Protein AF-A0A7C6PBS0-F1 (afdb_monomer_lite)

Secondary structure (DSSP, 8-state):
--SHHHHHHHHHHHHTT-EEEEEEETTTEEEEEEE--S--

pLDDT: mean 93.4, std 8.04, range [61.56, 97.5]

Structure (mmCIF, N/CA/C/O backbone):
data_AF-A0A7C6PBS0-F1
#
_entry.id   AF-A0A7C6PBS0-F1
#
loop_
_atom_site.group_PDB
_atom_site.id
_atom_site.type_symbol
_atom_site.label_atom_id
_atom_site.label_alt_id
_atom_site.label_comp_id
_atom_site.label_asym_id
_atom_site.label_entity_id
_atom_site.label_seq_id
_atom_site.pdbx_PDB_ins_code
_atom_site.Cartn_x
_atom_site.Cartn_y
_atom_site.Cartn_z
_atom_site.occupancy
_atom_site.B_iso_or_equiv
_atom_site.auth_seq_id
_atom_site.auth_comp_id
_atom_site.auth_asym_id
_atom_site.auth_atom_id
_atom_site.pdbx_PDB_model_num
ATOM 1 N N . GLY A 1 1 ? -4.953 -12.970 12.938 1.00 62.25 1 GLY A N 1
ATOM 2 C CA . GLY A 1 1 ? -4.187 -13.097 11.681 1.00 62.25 1 GLY A CA 1
ATOM 3 C C . GLY A 1 1 ? -2.722 -12.843 11.967 1.00 62.25 1 GLY A C 1
ATOM 4 O O . GLY A 1 1 ? -2.430 -12.117 12.902 1.00 62.25 1 GLY A O 1
ATOM 5 N N . THR A 1 2 ? -1.812 -13.434 11.200 1.00 86.00 2 THR A N 1
ATOM 6 C CA . THR A 1 2 ? -0.353 -13.426 11.447 1.00 86.00 2 THR A CA 1
ATOM 7 C C . THR A 1 2 ? 0.360 -12.115 11.087 1.00 86.00 2 THR A C 1
ATOM 9 O O . THR A 1 2 ? 1.576 -12.042 11.198 1.00 86.00 2 THR A O 1
ATOM 12 N N . GLY A 1 3 ? -0.361 -11.087 10.624 1.00 85.56 3 GLY A N 1
ATOM 13 C CA . GLY A 1 3 ? 0.232 -9.799 10.229 1.00 85.56 3 GLY A CA 1
ATOM 14 C C . GLY A 1 3 ? 0.980 -9.811 8.888 1.00 85.56 3 GLY A C 1
ATOM 15 O O . GLY A 1 3 ? 1.509 -8.786 8.479 1.00 85.56 3 GLY A O 1
ATOM 16 N N . LEU A 1 4 ? 0.986 -10.938 8.169 1.00 91.81 4 LEU A N 1
ATOM 17 C CA . LEU A 1 4 ? 1.761 -11.107 6.931 1.00 91.81 4 LEU A CA 1
ATOM 18 C C . LEU A 1 4 ? 1.235 -10.284 5.746 1.00 91.81 4 LEU A C 1
ATOM 20 O O . LEU A 1 4 ? 2.012 -9.896 4.882 1.00 91.81 4 LEU A O 1
ATOM 24 N N . GLY A 1 5 ? -0.070 -10.001 5.699 1.00 92.75 5 GLY A N 1
ATOM 25 C CA . GLY A 1 5 ? -0.697 -9.374 4.531 1.00 92.75 5 GLY A CA 1
ATOM 26 C C . GLY A 1 5 ? -0.102 -8.008 4.181 1.00 92.75 5 GLY A C 1
ATOM 27 O O . GLY A 1 5 ? 0.330 -7.798 3.053 1.00 92.75 5 GLY A O 1
ATOM 28 N N . LEU A 1 6 ? -0.020 -7.096 5.153 1.00 93.56 6 LEU A N 1
ATOM 29 C CA . LEU A 1 6 ? 0.501 -5.748 4.906 1.00 93.56 6 LEU A CA 1
ATOM 30 C C . LEU A 1 6 ? 2.017 -5.744 4.665 1.00 93.56 6 LEU A C 1
ATOM 32 O O . LEU A 1 6 ? 2.503 -4.916 3.900 1.00 93.56 6 LEU A O 1
ATOM 36 N N . ALA A 1 7 ? 2.750 -6.686 5.269 1.00 92.94 7 ALA A N 1
ATOM 37 C CA . ALA A 1 7 ? 4.182 -6.848 5.026 1.00 92.94 7 ALA A CA 1
ATOM 38 C C . ALA A 1 7 ? 4.459 -7.206 3.556 1.00 92.94 7 ALA A C 1
ATOM 40 O O . ALA A 1 7 ? 5.254 -6.532 2.907 1.00 92.94 7 ALA A O 1
ATOM 41 N N . ILE A 1 8 ? 3.722 -8.179 3.008 1.00 95.88 8 ILE A N 1
ATOM 42 C CA . ILE A 1 8 ? 3.822 -8.570 1.593 1.00 95.88 8 ILE A CA 1
ATOM 43 C C . ILE A 1 8 ? 3.446 -7.397 0.679 1.00 95.88 8 ILE A C 1
ATOM 45 O O . ILE A 1 8 ? 4.141 -7.118 -0.294 1.00 95.88 8 ILE A O 1
ATOM 49 N N . VAL A 1 9 ? 2.362 -6.678 0.990 1.00 96.06 9 VAL A N 1
ATOM 50 C CA . VAL A 1 9 ? 1.938 -5.519 0.187 1.00 96.06 9 VAL A CA 1
ATOM 51 C C . VAL A 1 9 ? 3.006 -4.423 0.190 1.00 96.06 9 VAL A C 1
ATOM 53 O O . VAL A 1 9 ? 3.317 -3.893 -0.871 1.00 96.06 9 VAL A O 1
ATOM 56 N N . LYS A 1 10 ? 3.603 -4.105 1.345 1.00 95.25 10 LYS A N 1
ATOM 57 C CA . LYS A 1 10 ? 4.670 -3.100 1.448 1.00 95.25 10 LYS A CA 1
ATOM 58 C C . LYS A 1 10 ? 5.867 -3.459 0.569 1.00 95.25 10 LYS A C 1
ATOM 60 O O . LYS A 1 10 ? 6.315 -2.614 -0.200 1.00 95.25 10 LYS A O 1
ATOM 65 N N . GLU A 1 11 ? 6.334 -4.706 0.634 1.00 96.69 11 GLU A N 1
ATOM 66 C CA . GLU A 1 11 ? 7.434 -5.186 -0.213 1.00 96.69 11 GLU A CA 1
A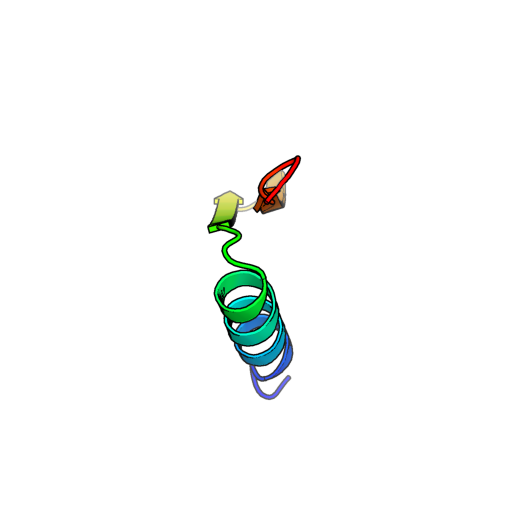TOM 67 C C . GLU A 1 11 ? 7.098 -5.063 -1.705 1.00 96.69 11 GLU A C 1
ATOM 69 O O . GLU A 1 11 ? 7.906 -4.564 -2.487 1.00 96.69 11 GLU A O 1
ATOM 74 N N . LEU A 1 12 ? 5.885 -5.456 -2.109 1.00 97.00 12 LEU A N 1
ATOM 75 C CA . LEU A 1 12 ? 5.438 -5.338 -3.497 1.00 97.00 12 LEU A CA 1
ATOM 76 C C . LEU A 1 12 ? 5.389 -3.881 -3.963 1.00 97.00 12 LEU A C 1
ATOM 78 O O . LEU A 1 12 ? 5.830 -3.583 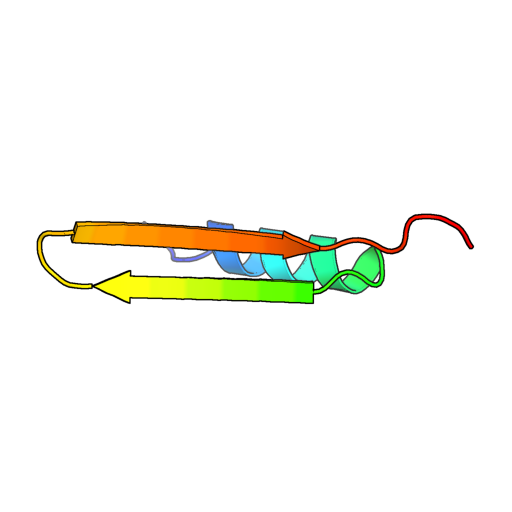-5.070 1.00 97.00 12 LEU A O 1
ATOM 82 N N . VAL A 1 13 ? 4.876 -2.969 -3.140 1.00 97.19 13 VAL 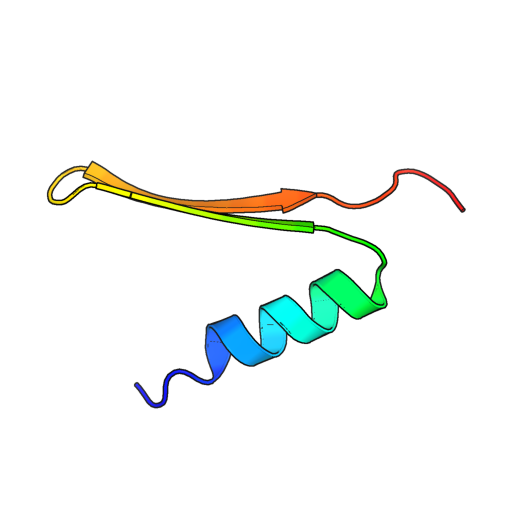A N 1
ATOM 83 C CA . VAL A 1 13 ? 4.792 -1.544 -3.480 1.00 97.19 13 VAL A CA 1
ATOM 84 C C . VAL A 1 13 ? 6.187 -0.942 -3.659 1.00 97.19 13 VAL A C 1
ATOM 86 O O . VAL A 1 13 ? 6.446 -0.295 -4.675 1.00 97.19 13 VAL A O 1
ATOM 89 N N . GLU A 1 14 ? 7.110 -1.226 -2.739 1.00 95.88 14 GLU A N 1
ATOM 90 C CA . GLU A 1 14 ? 8.500 -0.758 -2.805 1.00 95.88 14 GLU A CA 1
ATOM 91 C C . GLU A 1 14 ? 9.232 -1.291 -4.049 1.00 95.88 14 GLU A C 1
ATOM 93 O O . GLU A 1 14 ? 9.920 -0.532 -4.736 1.00 95.88 14 GLU A O 1
ATOM 98 N N . LEU A 1 15 ? 9.029 -2.566 -4.409 1.00 96.75 15 LEU A N 1
ATOM 99 C CA . LEU A 1 15 ? 9.591 -3.169 -5.627 1.00 96.75 15 LEU A CA 1
ATOM 100 C C . LEU A 1 15 ? 9.139 -2.457 -6.912 1.00 96.75 15 LEU A C 1
ATOM 102 O O . LEU A 1 15 ? 9.910 -2.350 -7.867 1.00 96.75 15 LEU A O 1
ATOM 106 N N . HIS A 1 16 ? 7.912 -1.937 -6.932 1.00 96.00 16 HIS A N 1
ATOM 107 C CA . HIS A 1 16 ? 7.365 -1.166 -8.052 1.00 96.00 16 HIS A CA 1
ATOM 108 C C . HIS A 1 16 ? 7.678 0.335 -7.956 1.00 96.00 16 HIS A C 1
ATOM 110 O O . HIS A 1 16 ? 7.129 1.124 -8.725 1.00 96.00 16 HIS A O 1
ATOM 116 N N . LYS A 1 17 ? 8.577 0.742 -7.045 1.00 96.31 17 LYS A N 1
ATOM 117 C CA . LYS A 1 17 ? 8.924 2.146 -6.762 1.00 96.31 17 LYS A CA 1
ATOM 118 C C . LYS A 1 17 ? 7.718 2.996 -6.348 1.00 96.31 17 LYS A C 1
ATOM 120 O O . LYS A 1 17 ? 7.705 4.203 -6.584 1.00 96.31 17 LYS A O 1
ATOM 125 N N . GLY A 1 18 ? 6.698 2.357 -5.787 1.00 96.12 18 GLY A N 1
ATOM 126 C CA . GLY A 1 18 ? 5.533 3.023 -5.233 1.00 96.12 18 GLY A CA 1
ATOM 127 C C . GLY A 1 18 ? 5.725 3.418 -3.771 1.00 96.12 18 GLY A C 1
ATOM 128 O O . GLY A 1 18 ? 6.742 3.110 -3.146 1.00 96.12 18 GLY A O 1
ATOM 129 N N . SER A 1 19 ? 4.712 4.075 -3.222 1.00 96.88 19 SER A N 1
ATOM 130 C CA . SER A 1 19 ? 4.594 4.432 -1.808 1.00 96.88 19 SER A CA 1
ATOM 131 C C . SER A 1 19 ? 3.311 3.830 -1.223 1.00 96.88 19 SER A C 1
ATOM 133 O O . SER A 1 19 ? 2.337 3.581 -1.937 1.00 96.88 19 SER A O 1
ATOM 135 N N . ILE A 1 20 ? 3.313 3.570 0.086 1.00 96.44 20 ILE A N 1
ATOM 136 C CA . ILE A 1 20 ? 2.133 3.116 0.828 1.00 96.44 20 ILE A CA 1
ATOM 137 C C . ILE A 1 20 ? 1.951 3.966 2.085 1.00 96.44 20 ILE A C 1
ATOM 139 O O . ILE A 1 20 ? 2.902 4.193 2.833 1.00 96.44 20 ILE A O 1
ATOM 143 N N . ALA A 1 21 ? 0.721 4.411 2.330 1.00 96.50 21 ALA A N 1
ATOM 144 C CA . ALA A 1 21 ? 0.317 5.140 3.525 1.00 96.50 21 ALA A CA 1
ATOM 145 C C . ALA A 1 21 ? -0.914 4.483 4.156 1.00 96.50 21 ALA A C 1
ATOM 147 O O . ALA A 1 21 ? -1.776 3.948 3.458 1.00 96.50 21 ALA A O 1
ATOM 148 N N . VAL A 1 22 ? -0.995 4.525 5.485 1.00 95.75 22 VAL A N 1
ATOM 149 C CA . VAL A 1 22 ? -2.112 3.961 6.247 1.00 95.75 22 VAL A CA 1
ATOM 150 C C . VAL A 1 22 ? -2.625 5.012 7.213 1.00 95.75 22 VAL A C 1
ATOM 152 O O . VAL A 1 22 ? -1.864 5.546 8.018 1.00 95.75 22 VAL A O 1
ATOM 155 N N . TRP A 1 23 ? -3.926 5.258 7.155 1.00 96.81 23 TRP A N 1
ATOM 156 C CA . TRP A 1 23 ? -4.641 6.157 8.046 1.00 96.81 23 TRP A CA 1
ATOM 157 C C . TRP A 1 23 ? -5.753 5.378 8.727 1.00 96.81 23 TRP A C 1
ATOM 159 O O . TRP A 1 23 ? -6.478 4.619 8.092 1.00 96.81 23 TRP A O 1
ATOM 169 N N . SER A 1 24 ? -5.901 5.529 10.036 1.00 95.62 24 SER A N 1
ATOM 170 C CA . SER A 1 24 ? -6.997 4.884 10.749 1.00 95.62 24 SER A CA 1
ATOM 171 C C . SER A 1 24 ? -7.492 5.770 11.865 1.00 95.62 24 SER A C 1
ATOM 173 O O . SER A 1 24 ? -6.700 6.359 12.598 1.00 95.62 24 SER A O 1
ATOM 175 N N . GLU A 1 25 ? -8.810 5.817 12.013 1.00 97.50 25 GLU A N 1
ATOM 176 C CA . GLU A 1 25 ? -9.457 6.488 13.126 1.00 97.50 25 GLU A CA 1
ATOM 177 C C . GLU A 1 25 ? -10.504 5.550 13.752 1.00 97.50 25 GLU A C 1
ATOM 179 O O . GLU A 1 25 ? -11.351 4.997 13.033 1.00 97.50 25 GLU A O 1
ATOM 184 N N . PRO A 1 26 ? -10.473 5.344 15.085 1.00 96.75 26 PRO A N 1
ATOM 185 C CA . PRO A 1 26 ? -11.462 4.522 15.773 1.00 96.75 26 PRO A CA 1
ATOM 186 C C . PRO A 1 26 ? -12.891 4.977 15.462 1.00 96.75 26 PRO A C 1
ATOM 188 O O . PRO A 1 26 ? -13.228 6.150 15.587 1.00 96.75 26 PRO A O 1
ATOM 191 N N . GLY A 1 27 ? -13.741 4.040 15.040 1.00 97.25 27 GLY A N 1
ATOM 192 C CA . GLY A 1 27 ? -15.133 4.328 14.683 1.00 97.25 27 GLY A CA 1
ATOM 193 C C . GLY A 1 27 ? -15.351 4.939 13.292 1.00 97.25 27 GLY A C 1
ATOM 194 O O . GLY A 1 27 ? -16.498 4.991 12.860 1.00 97.25 27 GLY A O 1
ATOM 195 N N . LYS A 1 28 ? -14.297 5.339 12.563 1.00 96.81 28 LYS A N 1
ATOM 196 C CA . LYS A 1 28 ? -14.393 5.771 11.150 1.00 96.81 28 LYS A CA 1
ATOM 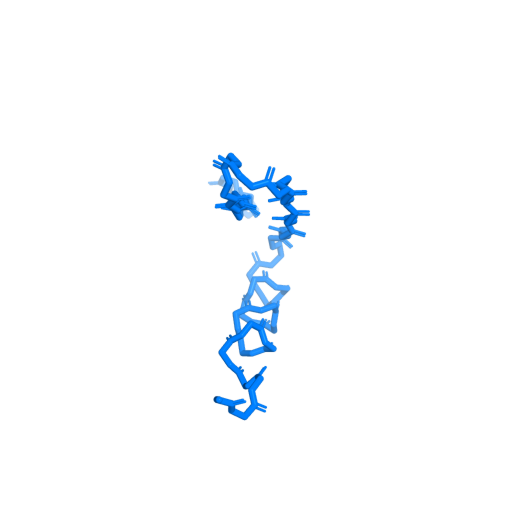197 C C . LYS A 1 28 ? -13.791 4.775 10.161 1.00 96.81 28 LYS A C 1
ATOM 199 O O . LYS A 1 28 ? -14.128 4.808 8.983 1.00 96.81 28 LYS A O 1
ATOM 204 N N . GLY A 1 29 ? -12.940 3.873 10.646 1.00 96.94 29 GLY A N 1
ATOM 205 C CA . GLY A 1 29 ? -12.346 2.801 9.856 1.00 96.94 29 GLY A CA 1
ATOM 206 C C . GLY A 1 29 ? -10.870 3.034 9.547 1.00 96.94 29 GLY A C 1
ATOM 207 O O . GLY A 1 29 ? -1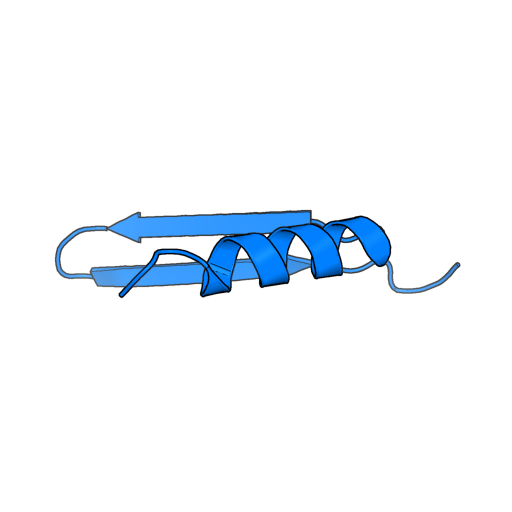0.147 3.712 10.285 1.00 96.94 29 GLY A O 1
ATOM 208 N N . THR A 1 30 ? -10.419 2.409 8.466 1.00 96.44 30 THR A N 1
ATOM 209 C CA . THR A 1 30 ? -9.024 2.418 8.025 1.00 96.44 30 THR A CA 1
ATOM 210 C C . THR A 1 30 ? -8.984 2.666 6.526 1.00 96.44 30 THR A C 1
ATOM 212 O O . THR A 1 30 ? -9.682 1.998 5.767 1.00 96.44 30 THR A O 1
ATOM 215 N N . GLU A 1 31 ? -8.147 3.606 6.115 1.00 97.25 31 GLU A N 1
ATOM 216 C CA . GLU A 1 31 ? -7.824 3.910 4.731 1.00 97.25 31 GLU A CA 1
ATOM 217 C C . GLU A 1 31 ? -6.374 3.502 4.457 1.00 97.25 31 GLU A C 1
ATOM 219 O O . GLU A 1 31 ? -5.472 3.747 5.263 1.00 97.25 31 GLU A O 1
ATOM 224 N N . ILE A 1 32 ? -6.158 2.844 3.321 1.00 96.62 32 ILE A N 1
ATOM 225 C CA . ILE A 1 32 ? -4.833 2.453 2.843 1.00 96.62 32 ILE A CA 1
ATOM 226 C C . ILE A 1 32 ? -4.681 3.032 1.443 1.00 96.62 32 ILE A C 1
ATOM 228 O O . ILE A 1 32 ? -5.452 2.691 0.547 1.0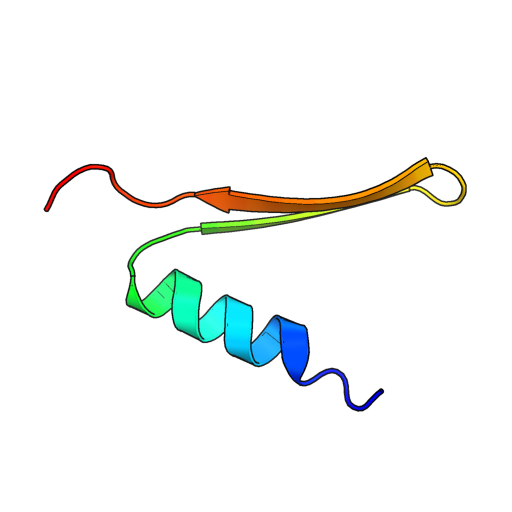0 96.62 32 ILE A O 1
ATOM 232 N N . THR A 1 33 ? -3.670 3.874 1.264 1.00 97.50 33 THR A N 1
ATOM 233 C CA . THR A 1 33 ? -3.392 4.565 0.004 1.00 97.50 33 THR A CA 1
ATOM 234 C C . THR A 1 33 ? -2.093 4.036 -0.576 1.00 97.50 33 THR A C 1
ATOM 236 O O . THR A 1 33 ? -1.091 3.931 0.132 1.00 97.50 33 THR A O 1
ATOM 239 N N . ILE A 1 34 ? -2.121 3.685 -1.860 1.00 97.38 34 ILE A N 1
ATOM 240 C CA . ILE A 1 34 ? -0.966 3.183 -2.603 1.00 97.38 34 ILE A CA 1
ATOM 241 C C . ILE A 1 34 ? -0.780 4.065 -3.832 1.00 97.38 34 ILE A C 1
ATOM 243 O O . ILE A 1 34 ? -1.725 4.263 -4.596 1.00 97.38 34 ILE A O 1
ATOM 247 N N . GLU A 1 35 ? 0.433 4.564 -4.037 1.00 97.25 35 GLU A N 1
ATOM 248 C CA . GLU A 1 35 ? 0.774 5.405 -5.183 1.00 97.25 35 GLU A CA 1
ATOM 249 C C . GLU A 1 35 ? 1.880 4.739 -5.996 1.00 97.25 35 GLU A C 1
ATOM 251 O O . GLU A 1 35 ? 2.819 4.166 -5.442 1.00 97.25 35 GLU A O 1
ATOM 256 N N . PHE A 1 36 ? 1.785 4.833 -7.321 1.00 97.00 36 PHE A N 1
ATOM 257 C CA . PHE A 1 36 ? 2.786 4.301 -8.240 1.00 97.00 36 PHE A CA 1
ATOM 258 C C . PHE A 1 36 ? 3.219 5.370 -9.249 1.00 97.00 36 PHE A C 1
ATOM 260 O O . PHE A 1 36 ? 2.394 6.194 -9.657 1.00 97.00 36 PHE A O 1
ATOM 267 N N . PRO A 1 37 ? 4.485 5.350 -9.706 1.00 95.25 37 PRO A N 1
ATOM 268 C CA . PRO A 1 37 ? 4.926 6.193 -10.811 1.00 95.25 37 PRO A CA 1
ATOM 269 C C . PRO A 1 37 ? 4.148 5.869 -12.096 1.00 95.25 37 PRO A C 1
ATOM 271 O O . PRO A 1 37 ? 3.992 4.703 -12.452 1.00 95.25 37 PRO A O 1
ATOM 274 N N . LEU A 1 38 ? 3.697 6.896 -12.823 1.00 92.00 38 LEU A N 1
ATOM 275 C CA . LEU A 1 38 ? 2.910 6.728 -14.057 1.00 92.00 38 LEU A CA 1
ATOM 276 C C . LEU A 1 38 ? 3.741 6.255 -15.263 1.00 92.00 38 LEU A C 1
ATOM 278 O O . LEU A 1 38 ? 3.190 5.709 -16.217 1.00 92.00 38 LEU A O 1
ATOM 282 N N . SER A 1 39 ? 5.057 6.458 -15.241 1.00 80.56 39 SER A N 1
ATOM 283 C CA . SER A 1 39 ? 5.974 6.051 -16.308 1.00 80.56 39 SER A CA 1
ATOM 284 C C . SER A 1 39 ? 7.397 5.872 -15.774 1.00 80.56 39 SER A C 1
ATOM 286 O O . SER A 1 39 ? 7.738 6.404 -14.715 1.00 80.56 39 SER A O 1
ATOM 288 N N . ARG A 1 40 ? 8.213 5.104 -16.506 1.00 61.56 40 ARG A N 1
ATOM 289 C CA . ARG A 1 40 ? 9.619 4.827 -16.183 1.00 61.56 40 ARG A CA 1
ATOM 290 C C . ARG A 1 40 ? 10.554 5.925 -16.672 1.00 61.56 40 ARG A C 1
ATOM 292 O O . ARG A 1 40 ? 10.269 6.484 -17.752 1.00 61.56 40 ARG A O 1
#

Radius of gyration: 12.21 Å; chains: 1; bounding box: 25×20×32 Å

Foldseek 3Di:
DPPVPVVVVCVVLVVQVKDWDKDQDPPPGIDIDIGHDPDD

Sequence (40 aa):
GTGLGLAIVKELVELHKGSIAVWSEPGKGTEITIEFPLSR